Protein AF-A0A6C1PCL0-F1 (afdb_monomer)

Secondary structure (DSSP, 8-state):
-GGGGHHHHHHHHHHHHHHHHHS--SSGGG-HHHHHHHHHHHHHHHHHHHHHHHHHHHHHHHHHHHHHHHT-

Foldseek 3Di:
DCPVVCVVVVVLVVQLVVCVVVVDHPDPLCNCVVQNPVSSVVVVVVVVVVVVVVVVVVVVVVVVVVVVVVVD

Radius of gyration: 17.53 Å; Cα contacts (8 Å, |Δi|>4): 29; chains: 1; bounding box: 38×20×52 Å

pLDDT: mean 91.39, std 9.05, range [52.94, 97.75]

Sequence (72 aa):
LFSWLLYPVLYLLFILIIGNFSGFYPYPFLDVAELGIGKVMVISFYLLIVMSLLFLIFNFIEKKVLVKTVSR

Solvent-accessible surface area (backbone atoms only — not comparable to full-atom values): 4167 Å² total; per-residue (Å²): 127,68,73,69,54,50,56,63,52,52,49,52,51,48,47,51,55,49,18,73,75,70,74,54,49,100,43,77,77,58,29,46,89,83,55,32,65,70,52,29,51,53,51,53,50,53,50,51,51,53,54,52,51,50,52,52,52,50,54,51,50,49,54,57,52,54,56,60,61,74,77,106

Mean predicted aligned error: 4.97 Å

Structure (mmCIF, N/CA/C/O backbone):
data_AF-A0A6C1PCL0-F1
#
_entry.id   AF-A0A6C1PCL0-F1
#
loop_
_atom_site.group_PDB
_atom_site.id
_atom_site.type_symbol
_atom_site.label_atom_id
_atom_site.label_alt_id
_atom_site.label_comp_id
_atom_site.label_asym_id
_atom_site.label_entity_id
_atom_site.label_seq_id
_atom_site.pdbx_PDB_ins_code
_atom_site.Cartn_x
_atom_site.Cartn_y
_atom_site.Cartn_z
_atom_site.occupancy
_atom_site.B_iso_or_equiv
_atom_site.auth_seq_id
_atom_site.auth_comp_id
_atom_site.auth_asym_id
_atom_site.auth_atom_id
_atom_site.pdbx_PDB_model_num
ATOM 1 N N . LEU A 1 1 ? -12.841 -14.856 6.364 1.00 68.38 1 LEU A N 1
ATOM 2 C CA . LEU A 1 1 ? -12.026 -13.651 6.650 1.00 68.38 1 LEU A CA 1
ATOM 3 C C . LEU A 1 1 ? -11.204 -13.223 5.429 1.00 68.38 1 LEU A C 1
ATOM 5 O O . LEU A 1 1 ? -11.399 -12.117 4.956 1.00 68.38 1 LEU A O 1
ATOM 9 N N . PHE A 1 2 ? -10.355 -14.096 4.870 1.00 81.94 2 PHE A N 1
ATOM 10 C CA . PHE A 1 2 ? -9.399 -13.717 3.814 1.00 81.94 2 PHE A CA 1
ATOM 11 C C . PHE A 1 2 ? -9.969 -13.536 2.400 1.00 81.94 2 PHE A C 1
ATOM 13 O O . PHE A 1 2 ? -9.314 -12.900 1.584 1.00 81.94 2 PHE A O 1
ATOM 20 N N . SER A 1 3 ? -11.176 -14.028 2.095 1.00 89.75 3 SER A N 1
ATOM 21 C CA . SER A 1 3 ? -11.774 -13.905 0.751 1.00 89.75 3 SER A CA 1
ATOM 22 C C . SER A 1 3 ? -11.888 -12.453 0.268 1.00 89.75 3 SER A C 1
ATOM 24 O O . SER A 1 3 ? -11.805 -12.196 -0.925 1.00 89.75 3 SER A O 1
ATOM 26 N N . TRP A 1 4 ? -12.005 -11.497 1.194 1.00 86.44 4 TRP A N 1
ATOM 27 C CA . TRP A 1 4 ? -12.020 -10.064 0.890 1.00 86.44 4 TRP A CA 1
ATOM 28 C C . TRP A 1 4 ? -10.687 -9.532 0.355 1.00 86.44 4 TRP A C 1
ATOM 30 O O . TRP A 1 4 ? -10.687 -8.555 -0.384 1.00 86.44 4 TRP A O 1
ATOM 40 N N . LEU A 1 5 ? -9.560 -10.180 0.674 1.00 87.38 5 LEU A N 1
ATOM 41 C CA . LEU A 1 5 ? -8.241 -9.819 0.141 1.00 87.38 5 LEU A CA 1
ATOM 42 C C . LEU A 1 5 ? -8.065 -10.241 -1.317 1.00 87.38 5 LEU A C 1
ATOM 44 O O . LEU A 1 5 ? -7.168 -9.739 -1.989 1.00 87.38 5 LEU A O 1
ATOM 48 N N . LEU A 1 6 ? -8.929 -11.124 -1.825 1.00 93.94 6 LEU A N 1
ATOM 49 C CA . LEU A 1 6 ? -8.856 -11.570 -3.208 1.00 93.94 6 LEU A CA 1
ATOM 50 C C . LEU A 1 6 ? -9.029 -10.392 -4.172 1.00 93.94 6 LEU A C 1
ATOM 52 O O . LEU A 1 6 ? -8.254 -10.263 -5.110 1.00 93.94 6 LEU A O 1
ATOM 56 N N . TYR A 1 7 ? -9.986 -9.499 -3.905 1.00 92.94 7 TYR A N 1
ATOM 57 C CA . TYR A 1 7 ? -10.224 -8.328 -4.749 1.00 92.94 7 TYR A CA 1
ATOM 58 C C . TYR A 1 7 ? -9.003 -7.395 -4.860 1.00 92.94 7 TYR A C 1
ATOM 60 O O . TYR A 1 7 ? -8.525 -7.208 -5.977 1.00 92.94 7 TYR A O 1
ATOM 68 N N . PRO A 1 8 ? -8.437 -6.837 -3.767 1.00 91.50 8 PRO A N 1
ATOM 69 C CA . PRO A 1 8 ? -7.288 -5.939 -3.871 1.00 91.50 8 PRO A CA 1
ATOM 70 C C . PRO A 1 8 ? -6.038 -6.629 -4.430 1.00 91.50 8 PRO A C 1
ATOM 72 O O . PRO A 1 8 ? -5.288 -5.993 -5.164 1.00 91.50 8 PRO A O 1
ATOM 75 N N . VAL A 1 9 ? -5.821 -7.919 -4.144 1.00 93.00 9 VAL A N 1
ATOM 76 C CA . VAL A 1 9 ? -4.685 -8.669 -4.704 1.00 93.00 9 VAL A CA 1
ATOM 77 C C . VAL A 1 9 ? -4.850 -8.876 -6.207 1.00 93.00 9 VAL A C 1
ATOM 79 O O . VAL A 1 9 ? -3.933 -8.571 -6.966 1.00 93.00 9 VAL A O 1
ATOM 82 N N . LEU A 1 10 ? -6.014 -9.350 -6.660 1.00 96.50 10 LEU A N 1
ATOM 83 C CA . LEU A 1 10 ? -6.278 -9.534 -8.088 1.00 96.50 10 LEU A CA 1
ATOM 84 C C . LEU A 1 10 ? -6.250 -8.205 -8.838 1.00 96.50 10 LEU A C 1
ATOM 86 O O . LEU A 1 10 ? -5.709 -8.146 -9.936 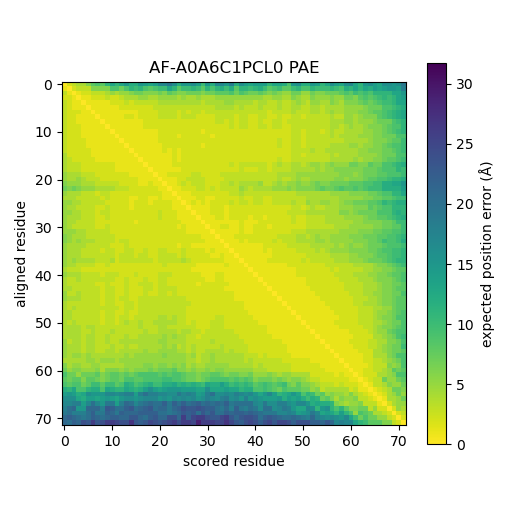1.00 96.50 10 LEU A O 1
ATOM 90 N N . TYR A 1 11 ? -6.784 -7.139 -8.243 1.00 95.19 11 TYR A N 1
ATOM 91 C CA . TYR A 1 11 ? -6.744 -5.808 -8.833 1.00 95.19 11 TYR A CA 1
ATOM 92 C C . TYR A 1 11 ? -5.310 -5.282 -8.955 1.00 95.19 11 TYR A C 1
ATOM 94 O O . TYR A 1 11 ? -4.946 -4.787 -10.017 1.00 95.19 11 TYR A O 1
ATOM 102 N N . LEU A 1 12 ? -4.476 -5.449 -7.920 1.00 95.25 12 LEU A N 1
ATOM 103 C CA . LEU A 1 12 ? -3.054 -5.099 -7.974 1.00 95.25 12 LEU A CA 1
ATOM 104 C C . LEU A 1 12 ? -2.336 -5.861 -9.095 1.00 95.25 12 LEU A C 1
ATOM 106 O O . LEU A 1 12 ? -1.627 -5.257 -9.894 1.00 95.25 12 LEU A O 1
ATOM 110 N N . LEU A 1 13 ? -2.545 -7.175 -9.198 1.00 96.25 13 LEU A N 1
ATOM 111 C CA . LEU A 1 13 ? -1.967 -7.972 -10.282 1.00 96.25 13 LEU A CA 1
ATOM 112 C C . LEU A 1 13 ? -2.462 -7.494 -11.651 1.00 96.25 13 LEU A C 1
ATOM 114 O O . LEU A 1 13 ? -1.659 -7.319 -12.563 1.00 96.25 13 LEU A O 1
ATOM 118 N N . PHE A 1 14 ? -3.762 -7.233 -11.784 1.00 96.62 14 PHE A N 1
ATOM 119 C CA . PHE A 1 14 ? -4.370 -6.751 -13.018 1.00 96.62 14 PHE A CA 1
ATOM 120 C C . PHE A 1 14 ? -3.734 -5.440 -13.493 1.00 96.62 14 PHE A C 1
ATOM 122 O O . PHE A 1 14 ? -3.286 -5.368 -14.634 1.00 96.62 14 PHE A O 1
ATOM 129 N N . ILE A 1 15 ? -3.626 -4.425 -12.631 1.00 95.88 15 ILE A N 1
ATOM 130 C CA . ILE A 1 15 ? -3.053 -3.129 -13.025 1.00 95.88 15 ILE A CA 1
ATOM 131 C C . ILE A 1 15 ? -1.546 -3.199 -13.288 1.00 95.88 15 ILE A C 1
ATOM 133 O O . ILE A 1 15 ? -1.067 -2.475 -14.154 1.00 95.88 15 ILE A O 1
ATOM 137 N N . LEU A 1 16 ? -0.801 -4.078 -12.604 1.00 95.81 16 LEU A N 1
ATOM 138 C CA . LEU A 1 16 ? 0.624 -4.286 -12.885 1.00 95.81 16 LEU A CA 1
ATOM 139 C C . LEU A 1 16 ? 0.833 -4.969 -14.242 1.00 95.81 16 LEU A C 1
ATOM 141 O O . LEU A 1 16 ? 1.704 -4.563 -15.006 1.00 95.81 16 LEU A O 1
ATOM 145 N N . ILE A 1 17 ? 0.013 -5.974 -14.566 1.00 96.31 17 ILE A N 1
ATOM 146 C CA . ILE A 1 17 ? 0.048 -6.659 -15.863 1.00 96.31 17 ILE A CA 1
ATOM 147 C C . ILE A 1 17 ? -0.327 -5.680 -16.976 1.00 96.31 17 ILE A C 1
ATOM 149 O O . ILE A 1 17 ? 0.426 -5.524 -17.934 1.00 96.31 17 ILE A O 1
ATOM 153 N N . ILE A 1 18 ? -1.468 -4.997 -16.846 1.00 95.88 18 ILE A N 1
ATOM 154 C CA . ILE A 1 18 ? -1.939 -4.048 -17.857 1.00 95.88 18 ILE A CA 1
ATOM 155 C C . ILE A 1 18 ? -0.951 -2.896 -18.018 1.00 95.88 18 ILE A C 1
ATOM 157 O O . ILE A 1 18 ? -0.607 -2.584 -19.152 1.00 95.88 18 ILE A O 1
ATOM 161 N N . GLY A 1 19 ? -0.452 -2.316 -16.925 1.00 94.88 19 GLY A N 1
ATOM 162 C CA . GLY A 1 19 ? 0.519 -1.224 -16.976 1.00 94.88 19 GLY A CA 1
ATOM 163 C C . GLY A 1 19 ? 1.833 -1.621 -17.644 1.00 94.88 19 GLY A C 1
ATOM 164 O O . GLY A 1 19 ? 2.397 -0.829 -18.393 1.00 94.88 19 GLY A O 1
ATOM 165 N N . ASN A 1 20 ? 2.276 -2.872 -17.484 1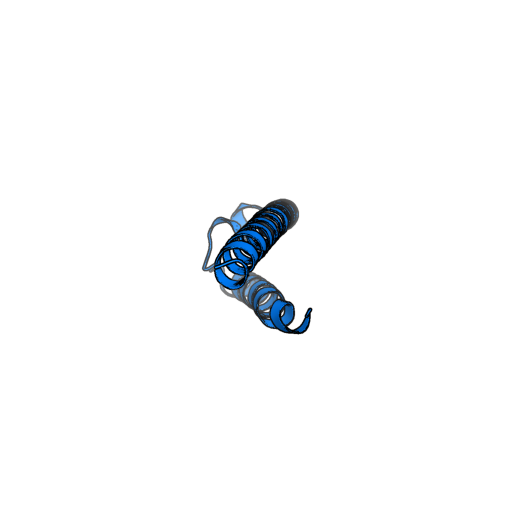.00 93.44 20 ASN A N 1
ATOM 166 C CA . ASN A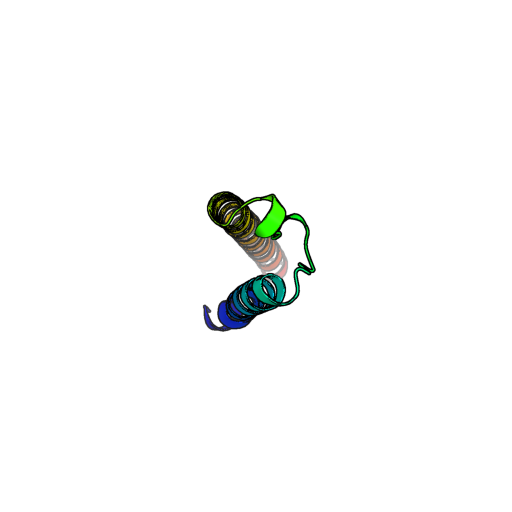 1 20 ? 3.451 -3.380 -18.189 1.00 93.44 20 ASN A CA 1
ATOM 167 C C . ASN A 1 20 ? 3.249 -3.455 -19.716 1.00 93.44 20 ASN A C 1
ATOM 169 O O . ASN A 1 20 ? 4.206 -3.271 -20.462 1.00 93.44 20 ASN A O 1
ATOM 173 N N . PHE A 1 21 ? 2.026 -3.712 -20.192 1.00 95.62 21 PHE A N 1
ATOM 174 C CA . PHE A 1 21 ? 1.723 -3.758 -21.629 1.00 95.62 21 PHE A CA 1
ATOM 175 C C . PHE A 1 21 ? 1.330 -2.399 -22.221 1.00 95.62 21 PHE A C 1
ATOM 177 O O . PHE A 1 21 ? 1.676 -2.113 -23.363 1.00 95.62 21 PHE A O 1
ATOM 184 N N . SER A 1 22 ? 0.589 -1.574 -21.480 1.00 95.62 22 SER A N 1
ATOM 185 C CA . SER A 1 22 ? 0.059 -0.291 -21.958 1.00 95.62 22 SER A CA 1
ATOM 186 C C . SER A 1 22 ? 0.981 0.897 -21.684 1.00 95.62 22 SER A C 1
ATOM 188 O O . SER A 1 22 ? 0.795 1.953 -22.283 1.00 95.62 22 SER A O 1
ATOM 190 N N . GLY A 1 23 ? 1.934 0.755 -20.757 1.00 92.62 23 GLY A N 1
ATOM 191 C CA . GLY A 1 23 ? 2.731 1.862 -20.227 1.00 92.62 23 GLY A CA 1
ATOM 192 C C . GLY A 1 23 ? 1.952 2.796 -19.295 1.00 92.62 23 GLY A C 1
ATOM 193 O O . GLY A 1 23 ? 2.483 3.825 -18.892 1.00 92.62 23 GLY A O 1
ATOM 194 N N . PHE A 1 24 ? 0.700 2.469 -18.957 1.00 94.12 24 PHE A N 1
ATOM 195 C CA . PHE A 1 24 ? -0.147 3.290 -18.096 1.00 94.12 24 PHE A CA 1
ATOM 196 C C . PHE A 1 24 ? -0.420 2.606 -16.757 1.00 94.12 24 PHE A C 1
ATOM 198 O O . PHE A 1 24 ? -1.089 1.571 -16.696 1.00 94.12 24 PHE A O 1
ATOM 205 N N . TYR A 1 25 ? 0.018 3.247 -15.674 1.00 95.69 25 TYR A N 1
ATOM 206 C CA . TYR A 1 25 ? -0.291 2.849 -14.305 1.00 95.69 25 TYR A CA 1
ATOM 207 C C . TYR A 1 25 ? -1.307 3.829 -13.702 1.00 95.69 25 TYR A C 1
ATOM 209 O O . TYR A 1 25 ? -1.017 5.021 -13.607 1.00 95.69 25 TYR A O 1
ATOM 217 N N . PRO A 1 26 ? -2.482 3.362 -13.233 1.00 94.56 26 PRO A N 1
ATOM 218 C CA . PRO A 1 26 ? -3.490 4.239 -12.625 1.00 94.56 26 PRO A CA 1
ATOM 219 C C . PRO A 1 26 ? -2.995 4.978 -11.376 1.00 94.56 26 PRO A C 1
ATOM 221 O O . PRO A 1 26 ? -3.570 5.990 -10.977 1.00 94.56 26 PRO A O 1
ATOM 224 N N . TYR A 1 27 ? -1.946 4.448 -10.746 1.00 93.75 27 TYR A N 1
ATOM 225 C CA . TYR A 1 27 ? -1.352 4.985 -9.537 1.00 93.75 27 TYR A CA 1
ATOM 226 C C . TYR A 1 27 ? 0.158 5.157 -9.735 1.00 93.75 27 TYR A C 1
ATOM 228 O O . TYR A 1 27 ? 0.841 4.151 -9.933 1.00 93.75 27 TYR A O 1
ATOM 236 N N . PRO A 1 28 ? 0.703 6.381 -9.601 1.00 93.94 28 PRO A N 1
ATOM 237 C CA . PRO A 1 28 ? 2.132 6.638 -9.814 1.00 93.94 28 PRO A CA 1
ATOM 238 C C . PRO A 1 28 ? 3.050 5.810 -8.905 1.00 93.94 28 PRO A C 1
ATOM 240 O O . PRO A 1 28 ? 4.139 5.411 -9.290 1.00 93.94 28 PRO A O 1
ATOM 243 N N . PHE A 1 29 ? 2.599 5.481 -7.692 1.00 94.69 29 PHE A N 1
ATOM 244 C CA . PHE A 1 29 ? 3.369 4.662 -6.750 1.00 94.69 29 PHE A CA 1
ATOM 245 C C . PHE A 1 29 ? 3.473 3.175 -7.145 1.00 94.69 29 PHE A C 1
ATOM 247 O O . PHE A 1 29 ? 4.200 2.422 -6.494 1.00 94.69 29 PHE A O 1
ATOM 254 N N . LEU A 1 30 ? 2.744 2.750 -8.181 1.00 96.81 30 LEU A N 1
ATOM 255 C CA . LEU A 1 30 ? 2.825 1.418 -8.781 1.00 96.81 30 LEU A CA 1
ATOM 256 C C . LEU A 1 30 ? 3.497 1.434 -10.153 1.00 96.81 30 LEU A C 1
ATOM 258 O O . LEU A 1 30 ? 3.514 0.396 -10.810 1.00 96.81 30 LEU A O 1
ATOM 262 N N . ASP A 1 31 ? 4.029 2.577 -10.588 1.00 96.44 31 ASP A N 1
ATOM 263 C CA . ASP A 1 31 ? 4.678 2.682 -11.886 1.00 96.44 31 ASP A CA 1
ATOM 264 C C . ASP A 1 31 ? 5.973 1.863 -11.903 1.00 96.44 31 ASP A C 1
ATOM 266 O O . ASP A 1 31 ? 7.005 2.258 -11.360 1.00 96.44 31 ASP A O 1
ATOM 270 N N . VAL A 1 32 ? 5.910 0.675 -12.507 1.00 95.94 32 VAL A N 1
ATOM 271 C CA . VAL A 1 32 ? 7.065 -0.224 -12.604 1.00 95.94 32 VAL A CA 1
ATOM 272 C C . VAL A 1 32 ? 8.086 0.301 -13.614 1.00 95.94 32 VAL A C 1
ATOM 274 O O . VAL A 1 32 ? 9.271 0.007 -13.461 1.00 95.94 32 VAL A O 1
ATOM 277 N N . ALA A 1 33 ? 7.661 1.080 -14.614 1.00 94.06 33 ALA A N 1
ATOM 278 C CA . ALA A 1 33 ? 8.563 1.651 -15.609 1.00 94.06 33 ALA A CA 1
ATOM 279 C C . ALA A 1 33 ? 9.440 2.753 -14.995 1.00 94.06 33 ALA A C 1
ATOM 281 O O . ALA A 1 33 ? 10.632 2.821 -15.291 1.00 94.06 33 ALA A O 1
ATOM 282 N N . GLU A 1 34 ? 8.880 3.564 -14.097 1.00 96.12 34 GLU A N 1
ATOM 283 C CA . GLU A 1 34 ? 9.607 4.625 -13.395 1.00 96.12 34 GLU A CA 1
ATOM 284 C C . GLU A 1 34 ? 10.351 4.113 -12.147 1.00 96.12 34 GLU A C 1
ATOM 286 O O . GLU A 1 34 ? 11.500 4.481 -11.898 1.00 96.12 34 GLU A O 1
ATOM 291 N N . LEU A 1 35 ? 9.711 3.264 -11.336 1.00 96.12 35 LEU A N 1
ATOM 292 C CA . LEU A 1 35 ? 10.201 2.902 -9.998 1.00 96.12 35 LEU A CA 1
ATOM 293 C C . LEU A 1 35 ? 10.907 1.543 -9.946 1.00 96.12 35 LEU A C 1
ATOM 295 O O . LEU A 1 35 ? 11.649 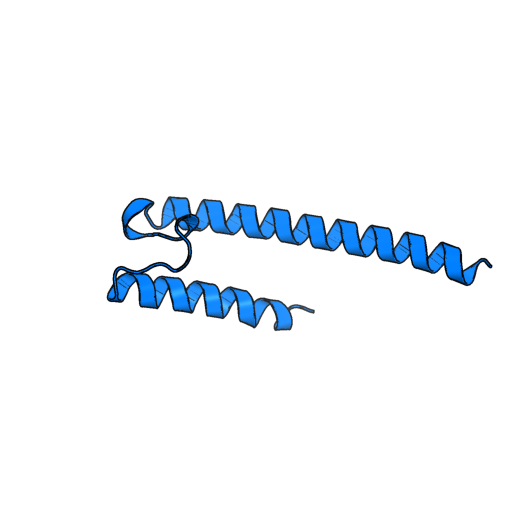1.273 -8.996 1.00 96.12 35 LEU A O 1
ATOM 299 N N . GLY A 1 36 ? 10.669 0.678 -10.933 1.00 95.25 36 GLY A N 1
ATOM 300 C CA . GLY A 1 36 ? 11.099 -0.715 -10.925 1.00 95.25 36 GLY A CA 1
ATOM 301 C C . GLY A 1 36 ? 10.301 -1.596 -9.955 1.00 95.25 36 GLY A C 1
ATOM 302 O O . GLY A 1 36 ? 9.745 -1.150 -8.947 1.00 95.25 36 GLY A O 1
ATOM 303 N N . ILE A 1 37 ? 10.280 -2.904 -10.232 1.00 94.00 37 ILE A N 1
ATOM 304 C CA . ILE A 1 37 ? 9.435 -3.858 -9.495 1.00 94.00 37 ILE A CA 1
ATOM 305 C C . ILE A 1 37 ? 9.798 -3.954 -8.006 1.00 94.00 37 ILE A C 1
ATOM 307 O O . ILE A 1 37 ? 8.916 -4.087 -7.161 1.00 94.00 37 ILE A O 1
ATOM 311 N N . GLY A 1 38 ? 11.085 -3.825 -7.664 1.00 96.56 38 GLY A N 1
ATOM 312 C CA . GLY A 1 38 ? 11.551 -3.892 -6.277 1.00 96.56 38 GLY A CA 1
ATOM 313 C C . GLY A 1 38 ? 10.966 -2.778 -5.405 1.00 96.56 38 GLY A C 1
ATOM 314 O O . GLY A 1 38 ? 10.451 -3.048 -4.321 1.00 96.56 38 GLY A O 1
ATOM 315 N N . LYS A 1 39 ? 10.975 -1.532 -5.895 1.00 97.31 39 LYS A N 1
ATOM 316 C CA . LYS A 1 39 ? 10.434 -0.382 -5.158 1.00 97.31 39 LYS A CA 1
ATOM 317 C C . LYS A 1 39 ? 8.911 -0.450 -5.054 1.00 97.31 39 LYS A C 1
ATOM 319 O O . LYS A 1 39 ? 8.373 -0.213 -3.975 1.00 97.31 39 LYS A O 1
ATOM 324 N N . VAL A 1 40 ? 8.230 -0.845 -6.132 1.00 96.75 40 VAL A N 1
ATOM 325 C CA . VAL A 1 40 ? 6.770 -1.051 -6.145 1.00 96.75 40 VAL A CA 1
ATOM 326 C C . VAL A 1 40 ? 6.343 -2.114 -5.127 1.00 96.75 40 VAL A C 1
ATOM 328 O O . VAL A 1 40 ? 5.384 -1.899 -4.382 1.00 96.75 40 VAL A O 1
ATOM 331 N N . MET A 1 41 ? 7.078 -3.226 -5.023 1.00 95.25 41 MET A N 1
ATOM 332 C CA . MET A 1 41 ? 6.816 -4.271 -4.025 1.00 95.25 41 MET A CA 1
ATOM 333 C C . MET A 1 41 ? 6.988 -3.756 -2.591 1.00 95.25 41 MET A C 1
ATOM 335 O O . MET A 1 41 ? 6.136 -4.014 -1.742 1.00 95.25 41 MET A O 1
ATOM 339 N N . VAL A 1 42 ? 8.043 -2.978 -2.321 1.00 97.75 42 VAL A N 1
ATOM 340 C CA . VAL A 1 42 ? 8.277 -2.375 -0.998 1.00 97.75 42 VAL A CA 1
ATOM 341 C C . VAL A 1 42 ? 7.158 -1.398 -0.624 1.00 97.75 42 VAL A C 1
ATOM 343 O O . VAL A 1 42 ? 6.618 -1.481 0.479 1.00 97.75 42 VAL A O 1
ATOM 346 N N . ILE A 1 43 ? 6.756 -0.505 -1.535 1.00 96.44 43 ILE A N 1
ATOM 347 C CA . ILE A 1 43 ? 5.653 0.440 -1.294 1.00 96.44 43 ILE A CA 1
ATOM 348 C C . ILE A 1 43 ? 4.342 -0.313 -1.040 1.00 96.44 43 ILE A C 1
ATOM 350 O O . ILE A 1 43 ? 3.636 -0.013 -0.076 1.00 96.44 43 ILE A O 1
ATOM 354 N N . SER A 1 44 ? 4.039 -1.320 -1.862 1.00 95.06 44 SER A N 1
ATOM 355 C CA . SER A 1 44 ? 2.834 -2.145 -1.717 1.00 95.06 44 SER A CA 1
ATOM 356 C C . SER A 1 44 ? 2.806 -2.880 -0.372 1.00 95.06 44 SER A C 1
ATOM 358 O O . SER A 1 44 ? 1.757 -2.971 0.267 1.00 95.06 44 SER A O 1
ATOM 360 N N . PHE A 1 45 ? 3.962 -3.348 0.105 1.00 95.62 45 PHE A N 1
ATOM 361 C CA . PHE A 1 45 ? 4.099 -3.973 1.418 1.00 95.62 45 PHE A CA 1
ATOM 362 C C . PHE A 1 45 ? 3.837 -2.990 2.569 1.00 95.62 45 PHE A C 1
ATOM 364 O O . PHE A 1 45 ? 3.075 -3.302 3.485 1.00 95.62 45 PHE A O 1
ATOM 371 N N . TYR A 1 46 ? 4.394 -1.777 2.515 1.00 96.94 46 TYR A N 1
ATOM 372 C CA . TYR A 1 46 ? 4.091 -0.747 3.515 1.00 96.94 46 TYR A CA 1
ATOM 373 C C . TYR A 1 46 ? 2.618 -0.340 3.498 1.00 96.94 46 TYR A C 1
ATOM 375 O O . TYR A 1 46 ? 2.020 -0.170 4.561 1.00 96.94 46 TYR A O 1
ATOM 383 N N . LEU A 1 47 ? 2.004 -0.246 2.317 1.00 94.88 47 LEU A N 1
ATOM 384 C CA . LEU A 1 47 ? 0.576 0.029 2.194 1.00 94.88 47 LEU A CA 1
ATOM 385 C C . LEU A 1 47 ? -0.259 -1.061 2.883 1.00 94.88 47 LEU A C 1
ATOM 387 O O . LEU A 1 47 ? -1.172 -0.739 3.644 1.00 94.88 47 LEU A O 1
ATOM 391 N N . LEU A 1 48 ? 0.094 -2.336 2.694 1.00 93.31 48 LEU A N 1
ATOM 392 C CA . LEU A 1 48 ? -0.547 -3.456 3.386 1.00 93.31 48 LEU A CA 1
ATOM 393 C C . LEU A 1 48 ? -0.430 -3.331 4.914 1.00 93.31 48 LEU A C 1
ATOM 395 O O . LEU A 1 48 ? -1.419 -3.548 5.618 1.00 93.31 48 LEU A O 1
ATOM 399 N N . ILE A 1 49 ? 0.743 -2.949 5.431 1.00 96.62 49 ILE A N 1
ATOM 400 C CA . ILE A 1 49 ? 0.949 -2.717 6.870 1.00 96.62 49 ILE A CA 1
ATOM 401 C C . ILE A 1 49 ? 0.034 -1.597 7.371 1.00 96.62 49 ILE A C 1
ATOM 403 O O . ILE A 1 49 ? -0.681 -1.792 8.352 1.00 96.62 49 ILE A O 1
ATOM 407 N N . VAL A 1 50 ? 0.016 -0.444 6.696 1.00 96.94 50 VAL A N 1
ATOM 408 C CA . VAL A 1 50 ? -0.805 0.708 7.104 1.00 96.94 50 VAL A CA 1
ATOM 409 C C . VAL A 1 50 ? -2.290 0.346 7.104 1.00 96.94 50 VAL A C 1
ATOM 411 O O . VAL A 1 50 ? -2.984 0.619 8.082 1.00 96.94 50 VAL A O 1
ATOM 414 N N . MET A 1 51 ? -2.777 -0.329 6.059 1.00 93.56 51 MET A N 1
ATOM 415 C CA . MET A 1 51 ? -4.172 -0.781 5.993 1.00 93.56 51 MET A CA 1
ATOM 416 C C . MET A 1 51 ? -4.506 -1.784 7.105 1.00 93.56 51 MET A C 1
ATOM 418 O O . MET A 1 51 ? -5.572 -1.701 7.715 1.00 93.56 51 MET A O 1
ATOM 422 N N . SER A 1 52 ? -3.582 -2.694 7.422 1.00 92.88 52 SER A N 1
ATOM 423 C CA . SER A 1 52 ? -3.756 -3.659 8.513 1.00 92.88 52 SER A CA 1
ATOM 424 C C . SER A 1 52 ? -3.809 -2.970 9.880 1.00 92.88 52 SER A C 1
ATOM 426 O O . SER A 1 52 ? -4.653 -3.30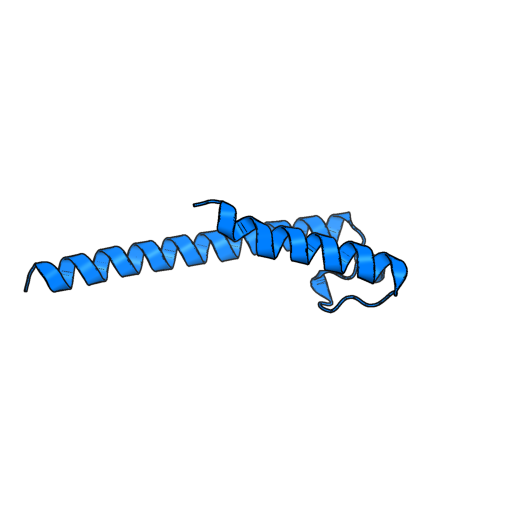8 10.708 1.00 92.88 52 SER A O 1
ATOM 428 N N . LEU A 1 53 ? -2.961 -1.964 10.116 1.00 97.19 53 LEU A N 1
ATOM 429 C CA . LEU A 1 53 ? -2.987 -1.164 11.343 1.00 97.19 53 LEU A CA 1
ATOM 430 C C . LEU A 1 53 ? -4.295 -0.381 11.481 1.00 97.19 53 LEU A C 1
ATOM 432 O O . LEU A 1 53 ? -4.898 -0.401 12.552 1.00 97.19 53 LEU A O 1
ATOM 436 N N . LEU A 1 54 ? -4.773 0.251 10.405 1.00 96.12 54 LEU A N 1
ATOM 437 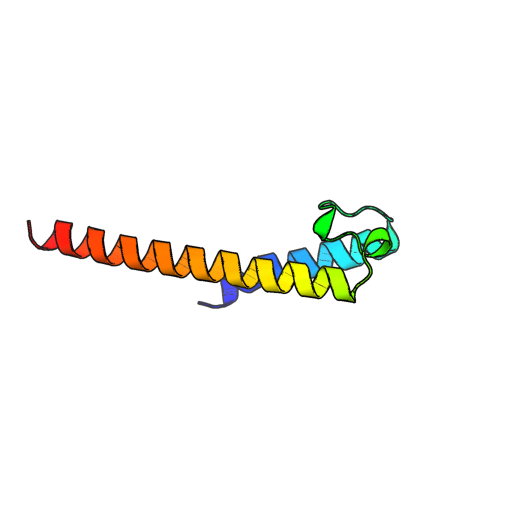C CA . LEU A 1 54 ? -6.070 0.935 10.398 1.00 96.12 54 LEU A CA 1
ATOM 438 C C . LEU A 1 54 ? -7.214 -0.028 10.729 1.00 96.12 54 LEU A C 1
ATOM 440 O O . LEU A 1 54 ? -8.056 0.288 11.568 1.00 96.12 54 LEU A O 1
ATOM 444 N N . PHE A 1 55 ? -7.210 -1.227 10.143 1.00 92.38 55 PHE A N 1
ATOM 445 C CA . PHE A 1 55 ? -8.181 -2.268 10.474 1.00 92.38 55 PHE A CA 1
ATOM 446 C C . PHE A 1 55 ? -8.144 -2.634 11.966 1.00 92.38 55 PHE A C 1
ATOM 448 O O . PHE A 1 55 ? -9.194 -2.706 12.606 1.00 92.38 55 PHE A O 1
ATOM 455 N N . LEU A 1 56 ? -6.959 -2.822 12.553 1.00 94.94 56 LEU A N 1
ATOM 456 C CA . LEU A 1 56 ? -6.820 -3.114 13.985 1.00 94.94 56 LEU A CA 1
ATOM 457 C C . LEU A 1 56 ? -7.331 -1.965 14.865 1.00 94.94 56 LEU A C 1
ATOM 459 O O . LEU A 1 56 ? -8.020 -2.220 15.855 1.00 94.94 56 LEU A O 1
ATOM 463 N N . ILE A 1 57 ? -7.045 -0.715 14.492 1.00 96.75 57 ILE A N 1
ATOM 464 C CA . ILE A 1 57 ? -7.540 0.477 15.193 1.00 96.75 57 ILE A CA 1
ATOM 465 C C . ILE A 1 57 ? -9.069 0.519 15.150 1.00 96.75 57 ILE A C 1
ATOM 467 O O . ILE A 1 57 ? -9.697 0.692 16.195 1.00 96.75 57 ILE A O 1
ATOM 471 N N . PHE A 1 58 ? -9.681 0.306 13.983 1.00 94.56 58 PHE A N 1
ATOM 472 C CA . PHE A 1 58 ? -11.138 0.287 13.862 1.00 94.56 58 PHE A CA 1
ATOM 473 C C . PHE A 1 58 ? -11.774 -0.825 14.697 1.00 94.56 58 PHE A C 1
ATOM 475 O O . PHE A 1 58 ? -12.697 -0.542 15.456 1.00 94.56 58 PHE A O 1
ATOM 482 N N . ASN A 1 59 ? -11.227 -2.044 14.665 1.00 93.75 59 ASN A N 1
ATOM 483 C CA . ASN A 1 59 ? -11.701 -3.141 15.519 1.00 93.75 59 ASN A CA 1
ATOM 484 C C . ASN A 1 59 ? -11.575 -2.819 17.014 1.00 93.75 59 ASN A C 1
ATOM 486 O O . ASN A 1 59 ? -12.416 -3.211 17.824 1.00 93.75 59 ASN A O 1
ATOM 490 N N . PHE A 1 60 ? -10.506 -2.131 17.414 1.00 94.56 60 PHE A N 1
ATOM 491 C CA . PHE A 1 60 ? -10.312 -1.730 18.802 1.00 94.56 60 PHE A CA 1
ATOM 492 C C . PHE A 1 60 ? -11.340 -0.683 19.245 1.00 94.56 60 PHE A C 1
ATOM 494 O O . PHE A 1 60 ? -11.901 -0.792 20.339 1.00 94.56 60 PHE A O 1
ATOM 501 N N . ILE A 1 61 ? -11.611 0.310 18.394 1.00 95.81 61 ILE A N 1
ATOM 502 C CA . ILE A 1 61 ? -12.635 1.330 18.638 1.00 95.81 61 ILE A CA 1
ATOM 503 C C . ILE A 1 61 ? -14.019 0.682 18.705 1.00 95.81 61 ILE A C 1
ATOM 505 O O . ILE A 1 61 ? -14.750 0.935 19.660 1.00 95.81 61 ILE A O 1
ATOM 509 N N . GLU A 1 62 ? -14.352 -0.189 17.752 1.00 92.88 62 GLU A N 1
ATOM 510 C CA . GLU A 1 62 ? -15.617 -0.926 17.708 1.00 92.88 62 GLU A CA 1
ATOM 511 C C . GLU A 1 62 ? -15.876 -1.655 19.029 1.00 92.88 62 GLU A C 1
ATOM 513 O O . GLU A 1 62 ? -16.904 -1.436 19.668 1.00 92.88 62 GLU A O 1
ATOM 518 N N . LYS A 1 63 ? -14.901 -2.436 19.511 1.00 90.00 63 LYS A N 1
ATOM 519 C CA . LYS A 1 63 ? -15.014 -3.151 20.791 1.00 90.00 63 LYS A CA 1
ATOM 520 C C . LYS A 1 63 ? -15.264 -2.205 21.965 1.00 90.00 63 LYS A C 1
ATOM 522 O O . LYS A 1 63 ? -16.102 -2.499 22.813 1.00 90.00 63 LYS A O 1
ATOM 527 N N . LYS A 1 64 ? -14.579 -1.057 22.017 1.00 85.62 64 LYS A N 1
ATOM 528 C CA . LYS A 1 64 ? -14.790 -0.054 23.076 1.00 85.62 64 LYS A CA 1
ATOM 529 C C . LYS A 1 64 ? -16.179 0.581 23.021 1.00 85.62 64 LYS A C 1
ATOM 531 O O . LYS A 1 64 ? -16.775 0.815 24.071 1.00 85.62 64 LYS A O 1
ATOM 536 N N . VAL A 1 65 ? -16.689 0.864 21.825 1.00 88.06 65 VAL A N 1
ATOM 537 C CA . VAL A 1 65 ? -18.026 1.441 21.634 1.00 88.06 65 VAL A CA 1
ATOM 538 C C . VAL A 1 65 ? -19.109 0.426 22.004 1.00 88.06 65 VAL A C 1
ATOM 540 O O . VAL A 1 65 ? -20.014 0.768 22.760 1.00 88.06 65 VAL A O 1
ATOM 543 N N . LEU A 1 66 ? -18.986 -0.828 21.560 1.00 81.25 66 LEU A N 1
ATOM 544 C CA . LEU A 1 66 ? -19.947 -1.894 21.861 1.00 81.25 66 LEU A CA 1
ATOM 545 C C . LEU A 1 66 ? -20.070 -2.160 23.367 1.00 81.25 66 LEU A C 1
AT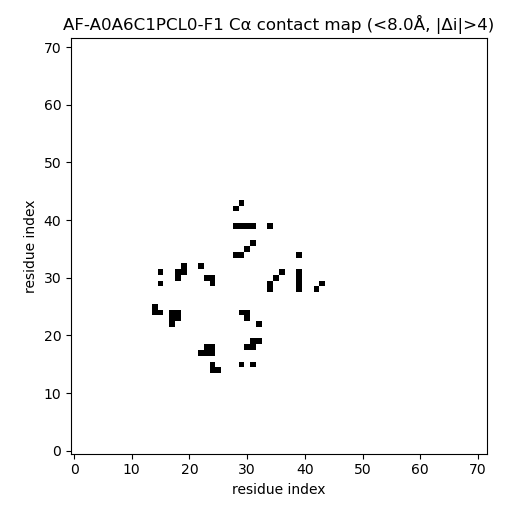OM 547 O O . LEU A 1 66 ? -21.183 -2.226 23.885 1.00 81.25 66 LEU A O 1
ATOM 551 N N . VAL A 1 67 ? -18.946 -2.236 24.089 1.00 76.75 67 VAL A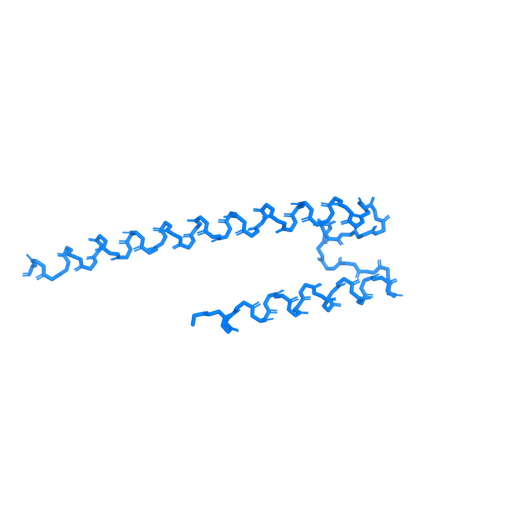 N 1
ATOM 552 C CA . VAL A 1 67 ? -18.945 -2.420 25.553 1.00 76.75 67 VAL A CA 1
ATOM 553 C C . VAL A 1 67 ? -19.685 -1.280 26.259 1.00 76.75 67 VAL A C 1
ATOM 555 O O . VAL A 1 67 ? -20.449 -1.529 27.187 1.00 76.75 67 VAL A O 1
ATOM 558 N N . LYS A 1 68 ? -19.513 -0.036 25.792 1.00 69.88 68 LYS A N 1
ATOM 559 C CA . LYS A 1 68 ? -20.184 1.140 26.366 1.00 69.88 68 LYS A CA 1
ATOM 560 C C . LYS A 1 68 ? -21.697 1.154 26.112 1.00 69.88 68 LYS A C 1
ATOM 562 O O . LYS A 1 68 ? -22.433 1.696 26.932 1.00 69.88 68 LYS A O 1
ATOM 567 N N . THR A 1 69 ? -22.157 0.604 24.989 1.00 71.69 69 THR A N 1
ATOM 568 C CA . THR A 1 69 ? -23.587 0.535 24.647 1.00 71.69 69 THR A CA 1
ATOM 569 C C . THR A 1 69 ? -24.314 -0.567 25.415 1.00 71.69 69 THR A C 1
ATOM 571 O O . THR A 1 69 ? -25.454 -0.359 25.799 1.00 71.69 69 THR A O 1
ATOM 574 N N . VAL A 1 70 ? -23.671 -1.713 25.671 1.00 67.94 70 VAL A N 1
ATOM 575 C CA . VAL A 1 70 ? -24.286 -2.840 26.407 1.00 67.94 70 VAL A CA 1
ATOM 576 C C . VAL A 1 70 ? -24.337 -2.595 27.920 1.00 67.94 70 VAL A C 1
ATOM 578 O O . VAL A 1 70 ? -25.201 -3.132 28.601 1.00 67.94 70 VAL A O 1
ATOM 581 N N . SER A 1 71 ? -23.427 -1.784 28.4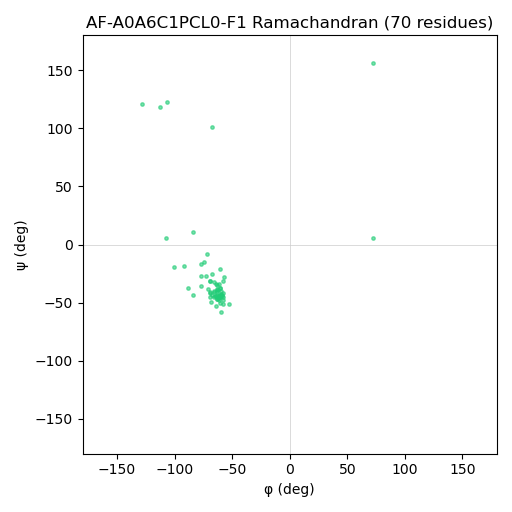67 1.00 58.72 71 SER A N 1
ATOM 582 C CA . SER A 1 71 ? -23.408 -1.448 29.898 1.00 58.72 71 SER A CA 1
ATOM 583 C C . SER A 1 71 ? -24.342 -0.288 30.286 1.00 58.72 71 SER A C 1
ATOM 585 O O . SER A 1 71 ? -24.191 0.260 31.379 1.00 58.72 71 SER A O 1
ATOM 587 N N . ARG A 1 72 ? -25.219 0.157 29.383 1.00 52.94 72 ARG A N 1
ATOM 588 C CA . ARG A 1 72 ? -26.191 1.241 29.575 1.00 52.94 72 ARG A CA 1
ATOM 589 C C . ARG A 1 72 ? -27.597 0.693 29.405 1.00 52.94 72 ARG A C 1
ATOM 591 O O . ARG A 1 72 ? -28.468 1.172 30.157 1.00 52.94 72 ARG A O 1
#